Protein AF-A0A923ZNN3-F1 (afdb_monomer_lite)

Radius of gyration: 27.19 Å; chains: 1; bounding box: 58×35×80 Å

pLDDT: mean 93.07, std 6.26, range [56.22, 98.38]

Foldseek 3Di:
DDPVVVVVVVVVVLVVDDPVLNVQLVCVVVVVVQLPDQWHWDDDPNDIDIDGQWDADPVRDTGGQDDDDPDDDSVVSSVCCAPPNQQCHPPNNVHVHNGDDDQDDPDEDEFFFEEPVVRVVVQCVVCPPRPDRHYDFWAWPCVVVLHAQDPPPVRPVGARPRGYHDNDD

Secondary structure (DSSP, 8-state):
--HHHHHHHHHHHHHHS-HHHHHHHHHHHHHHHHHHSSEEEEEETTEEEEEESEEE-TTS-EEESS-------HHHHHHHHHHS--TTSTT-TT-SSSSPPSS-----EEE--BSHHHHHHHHHHHTTT-SS--EEEPBPHHHHTTPPP-SSHHHHTTTTSSSB-----

Structure (mmCIF, N/CA/C/O backbone):
data_AF-A0A923ZNN3-F1
#
_entry.id   AF-A0A923ZNN3-F1
#
loop_
_atom_site.group_PDB
_atom_site.id
_atom_site.type_symbol
_atom_site.label_atom_id
_atom_site.label_alt_id
_atom_site.label_comp_id
_atom_site.label_asym_id
_atom_site.label_entity_id
_atom_site.label_seq_id
_atom_site.pdbx_PDB_ins_code
_atom_site.Cartn_x
_atom_site.Cartn_y
_atom_site.Cartn_z
_atom_site.occupancy
_atom_site.B_iso_or_equiv
_atom_site.auth_seq_id
_atom_site.auth_comp_id
_atom_site.auth_asym_id
_atom_site.auth_atom_id
_atom_site.pdbx_PDB_model_num
ATOM 1 N N . MET A 1 1 ? -34.775 8.753 37.575 1.00 56.22 1 MET A N 1
ATOM 2 C CA . MET A 1 1 ? -34.782 7.841 36.410 1.00 56.22 1 MET A CA 1
ATOM 3 C C . MET A 1 1 ? -34.361 6.463 36.890 1.00 56.22 1 MET A C 1
ATOM 5 O O . MET A 1 1 ? -33.255 6.327 37.400 1.00 56.22 1 MET A O 1
ATOM 9 N N . GLN A 1 2 ? -35.259 5.478 36.859 1.00 80.81 2 GLN A N 1
ATOM 10 C CA . GLN A 1 2 ? -34.967 4.130 37.361 1.00 80.81 2 GLN A CA 1
ATOM 11 C C . GLN A 1 2 ? -34.034 3.404 36.380 1.00 80.81 2 GLN A C 1
ATOM 13 O O . GLN A 1 2 ? -34.255 3.451 35.174 1.00 80.81 2 GLN A O 1
ATOM 18 N N . ILE A 1 3 ? -33.014 2.698 36.880 1.00 90.38 3 ILE A N 1
ATOM 19 C CA . ILE A 1 3 ? -32.030 1.931 36.080 1.00 90.38 3 ILE A CA 1
ATOM 20 C C . ILE A 1 3 ? -32.699 1.037 35.017 1.00 90.38 3 ILE A C 1
ATOM 22 O O . ILE A 1 3 ? -32.163 0.859 33.924 1.00 90.38 3 ILE A O 1
ATOM 26 N N . ASN A 1 4 ? -33.891 0.511 35.305 1.00 92.31 4 ASN A N 1
ATOM 27 C CA . ASN A 1 4 ? -34.663 -0.318 34.378 1.00 92.31 4 ASN A CA 1
ATOM 28 C C . ASN A 1 4 ? -35.129 0.436 33.124 1.00 92.31 4 ASN A C 1
ATOM 30 O O . ASN A 1 4 ? -35.161 -0.141 32.041 1.00 92.31 4 ASN A O 1
ATOM 34 N N . GLU A 1 5 ? -35.451 1.723 33.245 1.00 94.19 5 GLU A N 1
ATOM 35 C CA . GLU A 1 5 ? -35.842 2.564 32.112 1.00 94.19 5 GLU A CA 1
ATOM 36 C C . GLU A 1 5 ? -34.648 2.819 31.183 1.00 94.19 5 GLU A C 1
ATOM 38 O O . GLU A 1 5 ? -34.766 2.690 29.965 1.00 94.19 5 GLU A O 1
ATOM 43 N N . LEU A 1 6 ? -33.472 3.084 31.764 1.00 94.50 6 LEU A N 1
ATOM 44 C CA . LEU A 1 6 ? -32.225 3.247 31.014 1.00 94.50 6 LEU A CA 1
ATOM 45 C C . LEU A 1 6 ? -31.827 1.957 30.291 1.00 94.50 6 LEU A C 1
ATOM 47 O O . LEU A 1 6 ? -31.487 2.011 29.112 1.00 94.50 6 LEU A O 1
ATOM 51 N N . LYS A 1 7 ? -31.934 0.796 30.952 1.00 94.75 7 LYS A N 1
ATOM 52 C CA . LYS A 1 7 ? -31.697 -0.513 30.318 1.00 94.75 7 LYS A CA 1
ATOM 53 C C . LYS A 1 7 ? -32.656 -0.766 29.157 1.00 94.75 7 LYS A C 1
ATOM 55 O O . LYS A 1 7 ? -32.217 -1.103 28.065 1.00 94.75 7 LYS A O 1
ATOM 60 N N . LYS A 1 8 ? -33.954 -0.512 29.352 1.00 95.38 8 LYS A N 1
ATOM 61 C CA . LYS A 1 8 ? -34.959 -0.668 28.291 1.00 95.38 8 LYS A CA 1
ATOM 62 C C . LYS A 1 8 ? -34.655 0.229 27.088 1.00 95.38 8 LYS A C 1
ATOM 64 O O . LYS A 1 8 ? -34.778 -0.213 25.948 1.00 95.38 8 LYS A O 1
ATOM 69 N N . ARG A 1 9 ? -34.240 1.476 27.333 1.00 95.06 9 ARG A N 1
ATOM 70 C CA . ARG A 1 9 ? -33.877 2.423 26.270 1.00 95.06 9 ARG A CA 1
ATOM 71 C C . ARG A 1 9 ? -32.592 2.016 25.551 1.00 95.06 9 ARG A C 1
ATOM 73 O O . ARG A 1 9 ? -32.535 2.102 24.329 1.00 95.06 9 ARG A O 1
ATOM 80 N N . TYR A 1 10 ? -31.602 1.517 26.285 1.00 93.75 10 TYR A N 1
ATOM 81 C CA . TYR A 1 10 ? -30.386 0.927 25.726 1.00 93.75 10 TYR A CA 1
ATOM 82 C C . TYR A 1 10 ? -30.704 -0.257 24.801 1.00 93.75 10 TYR A C 1
ATOM 84 O O . TYR A 1 10 ? -30.283 -0.256 23.646 1.00 93.75 10 TYR A O 1
ATOM 92 N N . ASP A 1 11 ? -31.524 -1.208 25.257 1.00 93.94 11 ASP A N 1
ATOM 93 C CA . ASP A 1 11 ? -31.901 -2.388 24.471 1.00 93.94 11 ASP A CA 1
ATOM 94 C C . ASP A 1 11 ? -32.675 -2.017 23.198 1.00 93.94 11 ASP A C 1
ATOM 96 O O . ASP A 1 11 ? -32.536 -2.671 22.163 1.00 93.94 11 ASP A O 1
ATOM 100 N N . GLN A 1 12 ? -33.497 -0.964 23.256 1.00 95.00 12 GLN A N 1
ATOM 101 C CA . GLN A 1 12 ? -34.196 -0.428 22.087 1.00 95.00 12 GLN A CA 1
ATOM 102 C C . GLN A 1 12 ? -33.230 0.206 21.084 1.00 95.00 12 GLN A C 1
ATOM 104 O O . GLN A 1 12 ? -33.320 -0.091 19.895 1.00 95.00 12 GLN A O 1
ATOM 109 N N . LEU A 1 13 ? -32.300 1.044 21.549 1.00 93.56 13 LEU A N 1
ATOM 110 C CA . LEU A 1 13 ? -31.341 1.736 20.684 1.00 93.56 13 LEU A CA 1
ATOM 111 C C . LEU A 1 13 ? -30.342 0.767 20.044 1.00 93.56 13 LEU A C 1
ATOM 113 O O . LEU A 1 13 ? -30.053 0.885 18.857 1.00 93.56 13 LEU A O 1
ATOM 117 N N . ILE A 1 14 ? -29.875 -0.247 20.777 1.00 92.25 14 ILE A N 1
ATOM 118 C CA . ILE A 1 14 ? -28.973 -1.260 20.215 1.00 92.25 14 ILE A CA 1
ATOM 119 C C . ILE A 1 14 ? -29.619 -2.050 19.081 1.00 92.25 14 ILE A C 1
ATOM 121 O O . ILE A 1 14 ? -28.932 -2.427 18.137 1.00 92.25 14 ILE A O 1
ATOM 125 N N . LYS A 1 15 ? -30.932 -2.290 19.138 1.00 93.38 15 LYS A N 1
ATOM 126 C CA . LYS A 1 15 ? -31.658 -2.967 18.052 1.00 93.38 15 LYS A CA 1
ATOM 127 C C . LYS A 1 15 ? -31.791 -2.111 16.790 1.00 93.38 15 LYS A C 1
ATOM 129 O O . LYS A 1 15 ? -32.060 -2.668 15.733 1.00 93.38 15 LYS A O 1
ATOM 134 N N . GLN A 1 16 ? -31.625 -0.791 16.894 1.00 94.69 16 GLN A N 1
ATOM 135 C CA . GLN A 1 16 ? -31.664 0.129 15.752 1.00 94.69 16 GLN A CA 1
ATOM 136 C C . GLN A 1 16 ? -30.303 0.263 15.052 1.00 94.69 16 GLN A C 1
ATOM 138 O O . GLN A 1 16 ? -30.246 0.762 13.931 1.00 94.69 16 GLN A O 1
ATOM 143 N N . LEU A 1 17 ? -29.208 -0.172 15.689 1.00 94.25 17 LEU A N 1
ATOM 144 C CA . LEU A 1 17 ? -27.883 -0.169 15.073 1.00 94.25 17 LEU A CA 1
ATOM 145 C C . LEU A 1 17 ? -27.799 -1.210 13.956 1.00 94.25 17 LEU A C 1
ATOM 147 O O . LEU A 1 17 ? -28.294 -2.331 14.084 1.00 94.25 17 LEU A O 1
ATOM 151 N N . HIS A 1 18 ? -27.090 -0.856 12.884 1.00 95.44 18 HIS A N 1
ATOM 152 C CA . HIS A 1 18 ? -26.760 -1.811 11.834 1.00 95.44 18 HIS A CA 1
ATOM 153 C C . HIS A 1 18 ? -25.966 -2.996 12.425 1.00 95.44 18 HIS A C 1
ATOM 155 O O . HIS A 1 18 ? -25.060 -2.761 13.235 1.00 95.44 18 HIS A O 1
ATOM 161 N N . PRO A 1 19 ? -26.240 -4.254 12.022 1.00 95.19 19 PRO A N 1
ATOM 162 C CA . PRO A 1 19 ? -25.564 -5.427 12.581 1.00 95.19 19 PRO A CA 1
ATOM 163 C C . PRO A 1 19 ? -24.033 -5.346 12.522 1.00 95.19 19 PRO A C 1
ATOM 165 O O . PRO A 1 19 ? -23.362 -5.667 13.502 1.00 95.19 19 PRO A O 1
ATOM 168 N N . ASP A 1 20 ? -23.479 -4.843 11.416 1.00 94.19 20 ASP A N 1
ATOM 169 C CA . ASP A 1 20 ? -22.026 -4.687 11.265 1.00 94.19 20 ASP A CA 1
ATOM 170 C C . ASP A 1 20 ? -21.441 -3.636 12.212 1.00 94.19 20 ASP A C 1
ATOM 172 O O . ASP A 1 20 ? -20.380 -3.850 12.791 1.00 94.19 20 ASP A O 1
ATOM 176 N N . ALA A 1 21 ? -22.152 -2.528 12.441 1.00 95.31 21 ALA A N 1
ATOM 177 C CA . ALA A 1 21 ? -21.721 -1.497 13.383 1.00 95.31 21 ALA A CA 1
ATOM 178 C C . ALA A 1 21 ? -21.681 -2.039 14.817 1.00 95.31 21 ALA A C 1
ATOM 180 O O . ALA A 1 21 ? -20.711 -1.825 15.545 1.00 95.31 21 ALA A O 1
ATOM 181 N N . LYS A 1 22 ? -22.706 -2.810 15.200 1.00 94.56 22 LYS A N 1
ATOM 182 C CA . LYS A 1 22 ? -22.740 -3.501 16.491 1.00 94.56 22 LYS A CA 1
ATOM 183 C C . LYS A 1 22 ? -21.566 -4.475 16.629 1.00 94.56 22 LYS A C 1
ATOM 185 O O . LYS A 1 22 ? -20.873 -4.453 17.643 1.00 94.56 22 LYS A O 1
ATOM 190 N N . LYS A 1 23 ? -21.298 -5.274 15.593 1.00 95.25 23 LYS A N 1
ATOM 191 C CA . LYS A 1 23 ? -20.177 -6.219 15.565 1.00 95.25 23 LYS A CA 1
ATOM 192 C C . LYS A 1 23 ? -18.823 -5.516 15.715 1.00 95.25 23 LYS A C 1
ATOM 194 O O . LYS A 1 23 ? -18.001 -5.973 16.503 1.00 95.25 23 LYS A O 1
ATOM 199 N N . LEU A 1 24 ? -18.599 -4.399 15.019 1.00 95.38 24 LEU A N 1
ATOM 200 C CA . LEU A 1 24 ? -17.374 -3.596 15.146 1.00 95.38 24 LEU A CA 1
ATOM 201 C C . LEU A 1 24 ? -17.167 -3.095 16.582 1.00 95.38 24 LEU A C 1
ATOM 203 O O . LEU A 1 24 ? -16.069 -3.182 17.128 1.00 95.38 24 LEU A O 1
ATOM 207 N N . MET A 1 25 ? -18.231 -2.612 17.226 1.00 93.62 25 MET A N 1
ATOM 208 C CA . MET A 1 25 ? -18.168 -2.168 18.620 1.00 93.62 25 MET A CA 1
ATOM 209 C C . MET A 1 25 ? -17.846 -3.318 19.584 1.00 93.62 25 MET A C 1
ATOM 211 O O . MET A 1 25 ? -16.984 -3.169 20.449 1.00 93.62 25 MET A O 1
ATOM 215 N N . GLU A 1 26 ? -18.497 -4.473 19.428 1.00 93.94 26 GLU A N 1
ATOM 216 C CA . GLU A 1 26 ? -18.282 -5.651 20.282 1.00 93.94 26 GLU A CA 1
ATOM 217 C C . GLU A 1 26 ? -16.876 -6.252 20.115 1.00 93.94 26 GLU A C 1
ATOM 219 O O . GLU A 1 26 ? -16.280 -6.737 21.078 1.00 93.94 26 GLU A O 1
ATOM 224 N N . GLN A 1 27 ? -16.316 -6.200 18.905 1.00 95.06 27 GLN A N 1
ATOM 225 C CA . GLN A 1 27 ? -15.013 -6.788 18.586 1.00 95.06 27 GLN A CA 1
ATOM 226 C C . GLN A 1 27 ? -13.822 -5.887 18.930 1.00 95.06 27 GLN A C 1
ATOM 228 O O . GLN A 1 27 ? -12.688 -6.371 18.978 1.00 95.06 27 GLN A O 1
ATOM 233 N N . TRP A 1 28 ? -14.047 -4.604 19.224 1.00 95.31 28 TRP A N 1
ATOM 234 C CA . TRP A 1 28 ? -12.966 -3.643 19.448 1.00 95.31 28 TRP A CA 1
ATOM 235 C C . TRP A 1 28 ? -11.991 -4.050 20.561 1.00 95.31 28 TRP A C 1
ATOM 237 O O . TRP A 1 28 ? -10.777 -3.912 20.412 1.00 95.31 28 TRP A O 1
ATOM 247 N N . ALA A 1 29 ? -12.490 -4.623 21.660 1.00 94.38 29 ALA A N 1
ATOM 248 C CA . ALA A 1 29 ? -11.636 -5.100 22.749 1.00 94.38 29 ALA A CA 1
ATOM 249 C C . ALA A 1 29 ? -10.658 -6.200 22.289 1.00 94.38 29 ALA A C 1
ATOM 251 O O . ALA A 1 29 ? -9.506 -6.240 22.728 1.00 94.38 29 ALA A O 1
ATOM 252 N N . ALA A 1 30 ? -11.088 -7.065 21.366 1.00 94.81 30 ALA A N 1
ATOM 253 C CA . ALA A 1 30 ? -10.231 -8.088 20.777 1.00 94.81 30 ALA A CA 1
ATOM 254 C C . ALA A 1 30 ? -9.185 -7.476 19.832 1.00 94.81 30 ALA A C 1
ATOM 256 O O . ALA A 1 30 ? -8.035 -7.914 19.833 1.00 94.81 30 ALA A O 1
ATOM 257 N N . VAL A 1 31 ? -9.553 -6.434 19.076 1.00 94.50 31 VAL A N 1
ATOM 258 C CA . VAL A 1 31 ? -8.622 -5.677 18.222 1.00 94.50 31 VAL A CA 1
ATOM 259 C C . VAL A 1 31 ? -7.542 -4.996 19.065 1.00 94.50 31 VAL A C 1
ATOM 261 O O . VAL A 1 31 ? -6.356 -5.157 18.776 1.00 94.50 31 VAL A O 1
ATOM 264 N N . LEU A 1 32 ? -7.928 -4.314 20.149 1.00 94.12 32 LEU A N 1
ATOM 265 C CA . LEU A 1 32 ? -6.990 -3.703 21.094 1.00 94.12 32 LEU A CA 1
ATOM 266 C C . LEU A 1 32 ? -5.996 -4.725 21.641 1.00 94.12 32 LEU A C 1
ATOM 268 O O . LEU A 1 32 ? -4.800 -4.454 21.672 1.00 94.12 32 LEU A O 1
ATOM 272 N N . LYS A 1 33 ? -6.471 -5.903 22.058 1.00 94.00 33 LYS A N 1
ATOM 273 C CA . LYS A 1 33 ? -5.590 -6.968 22.549 1.00 94.00 33 LYS A CA 1
ATOM 274 C C . LYS A 1 33 ? -4.610 -7.418 21.463 1.00 94.00 33 LYS A C 1
ATOM 276 O O . LYS A 1 33 ? -3.406 -7.393 21.686 1.00 94.00 33 LYS A O 1
ATOM 281 N N . LYS A 1 34 ? -5.122 -7.735 20.272 1.00 93.25 34 LYS A N 1
ATOM 282 C CA . LYS A 1 34 ? -4.335 -8.231 19.134 1.00 93.25 34 LYS A CA 1
ATOM 283 C C . LYS A 1 34 ? -3.182 -7.300 18.746 1.00 93.25 34 LYS A C 1
ATOM 285 O O . LYS A 1 34 ? -2.109 -7.783 18.415 1.00 93.25 34 LYS A O 1
ATOM 290 N N . TYR A 1 35 ? -3.400 -5.985 18.757 1.00 93.44 35 TYR A N 1
ATOM 291 C CA . TYR A 1 35 ? -2.377 -5.002 18.367 1.00 93.44 35 TYR A CA 1
ATOM 292 C C . TYR A 1 35 ? -1.490 -4.520 19.526 1.00 93.44 35 TYR A C 1
ATOM 294 O O . TYR A 1 35 ? -0.527 -3.798 19.277 1.00 93.44 35 TYR A O 1
ATOM 302 N N . ASN A 1 36 ? -1.788 -4.915 20.769 1.00 92.06 36 ASN A N 1
ATOM 303 C CA . ASN A 1 36 ? -0.909 -4.703 21.923 1.00 92.06 36 ASN A CA 1
ATOM 304 C C . ASN A 1 36 ? -0.006 -5.913 22.227 1.00 92.06 36 ASN A C 1
ATOM 306 O O . ASN A 1 36 ? 0.896 -5.789 23.055 1.00 92.06 36 ASN A O 1
ATOM 310 N N . ASP A 1 37 ? -0.225 -7.057 21.572 1.00 92.56 37 ASP A N 1
ATOM 311 C CA . ASP A 1 37 ? 0.686 -8.203 21.626 1.00 92.56 37 ASP A CA 1
ATOM 312 C C . ASP A 1 37 ? 2.025 -7.887 20.926 1.00 92.56 37 ASP A C 1
ATOM 314 O O . ASP A 1 37 ? 2.146 -6.960 20.124 1.00 92.56 37 ASP A O 1
ATOM 318 N N . ASP A 1 38 ? 3.062 -8.683 21.200 1.00 91.69 38 ASP A N 1
ATOM 319 C CA . ASP A 1 38 ? 4.389 -8.479 20.598 1.00 91.69 38 ASP A CA 1
ATOM 320 C C . ASP A 1 38 ? 4.437 -8.838 19.106 1.00 91.69 38 ASP A C 1
ATOM 322 O O . ASP A 1 38 ? 5.246 -8.293 18.347 1.00 91.69 38 ASP A O 1
ATOM 326 N N . PHE A 1 39 ? 3.570 -9.757 18.673 1.00 93.38 39 PHE A N 1
ATOM 327 C CA . PHE A 1 39 ? 3.575 -10.302 17.323 1.00 93.38 39 PHE A CA 1
ATOM 328 C C . PHE A 1 39 ? 2.177 -10.388 16.726 1.00 93.38 39 PHE A C 1
ATOM 330 O O . PHE A 1 39 ? 1.223 -10.813 17.369 1.00 93.38 39 PHE A O 1
ATOM 337 N N . PHE A 1 40 ? 2.098 -10.076 15.439 1.00 91.19 40 PHE A N 1
ATOM 338 C CA . PHE A 1 40 ? 0.940 -10.326 14.605 1.00 91.19 40 PHE A CA 1
ATOM 339 C C . PHE A 1 40 ? 1.133 -11.653 13.869 1.00 91.19 40 PHE A C 1
ATOM 341 O O . PHE A 1 40 ? 2.063 -11.807 13.070 1.00 91.19 40 PHE A O 1
ATOM 348 N N . GLU A 1 41 ? 0.254 -12.616 14.143 1.00 90.06 41 GLU A N 1
ATOM 349 C CA . GLU A 1 41 ? 0.289 -13.951 13.545 1.00 90.06 41 GLU A CA 1
ATOM 350 C C . GLU A 1 41 ? -0.883 -14.149 12.579 1.00 90.06 41 GLU A C 1
ATOM 352 O O . GLU A 1 41 ? -2.038 -13.871 12.907 1.00 90.06 41 GLU A O 1
ATOM 357 N N . PHE A 1 42 ? -0.595 -14.634 11.370 1.00 85.31 42 PHE A N 1
ATOM 358 C CA . PHE A 1 42 ? -1.613 -14.933 10.364 1.00 85.31 42 PHE A CA 1
ATOM 359 C C . PHE A 1 42 ? -1.178 -16.069 9.436 1.00 85.31 42 PHE A C 1
ATOM 361 O O . PHE A 1 42 ? 0.009 -16.327 9.242 1.00 85.31 42 PHE A O 1
ATOM 368 N N . ASN A 1 43 ? -2.156 -16.765 8.855 1.00 82.62 43 ASN A N 1
ATOM 369 C CA . ASN A 1 43 ? -1.914 -17.894 7.961 1.00 82.62 43 ASN A CA 1
ATOM 370 C C . ASN A 1 43 ? -1.987 -17.451 6.498 1.00 82.62 43 ASN A C 1
ATOM 372 O O . ASN A 1 43 ? -3.010 -16.935 6.055 1.00 82.62 43 ASN A O 1
ATOM 376 N N . VAL A 1 44 ? -0.934 -17.720 5.726 1.00 79.88 44 VAL A N 1
ATOM 377 C CA . VAL A 1 44 ? -0.912 -17.518 4.271 1.00 79.88 44 VAL A CA 1
ATOM 378 C C . VAL A 1 44 ? -0.545 -18.829 3.600 1.00 79.88 44 VAL A C 1
ATOM 380 O O . VAL A 1 44 ? 0.554 -19.342 3.799 1.00 79.88 44 VAL A O 1
ATOM 383 N N . ARG A 1 45 ? -1.458 -19.375 2.786 1.00 84.44 45 ARG A N 1
ATOM 384 C CA . ARG A 1 45 ? -1.236 -20.616 2.013 1.00 84.44 45 ARG A CA 1
ATOM 385 C C . ARG A 1 45 ? -0.709 -21.774 2.885 1.00 84.44 45 ARG A C 1
ATOM 387 O O . ARG A 1 45 ? 0.262 -22.433 2.529 1.00 84.44 45 ARG A O 1
ATOM 394 N N . GLY A 1 46 ? -1.303 -21.963 4.066 1.00 85.31 46 GLY A N 1
ATOM 395 C CA . GLY A 1 46 ? -0.912 -23.007 5.025 1.00 85.31 46 GLY A CA 1
ATOM 396 C C . GLY A 1 46 ? 0.355 -22.718 5.842 1.00 85.31 46 GLY A C 1
ATOM 397 O O . GLY A 1 46 ? 0.710 -23.518 6.702 1.00 85.31 46 GLY A O 1
ATOM 398 N N . LYS A 1 47 ? 1.029 -21.581 5.627 1.00 83.25 47 LYS A N 1
ATOM 399 C CA . LYS A 1 47 ? 2.194 -21.158 6.415 1.00 83.25 47 LYS A CA 1
ATOM 400 C C . LYS A 1 47 ? 1.782 -20.128 7.464 1.00 83.25 47 LYS A C 1
ATOM 402 O O . LYS A 1 47 ? 1.165 -19.119 7.122 1.00 83.25 47 LYS A O 1
ATOM 407 N N . LYS A 1 48 ? 2.161 -20.363 8.723 1.00 87.12 48 LYS A N 1
ATOM 408 C CA . LYS A 1 48 ? 2.068 -19.365 9.796 1.00 87.12 48 LYS A CA 1
ATOM 409 C C . LYS A 1 48 ? 3.148 -18.312 9.585 1.00 87.12 48 LYS A C 1
ATOM 411 O O . LYS A 1 48 ? 4.334 -18.626 9.634 1.00 87.12 48 LYS A O 1
ATOM 416 N N . ILE A 1 49 ? 2.732 -17.078 9.340 1.00 84.94 49 ILE A N 1
ATOM 417 C CA . ILE A 1 49 ? 3.610 -15.915 9.278 1.00 84.94 49 ILE A CA 1
ATOM 418 C C . ILE A 1 49 ? 3.490 -15.182 10.608 1.00 84.94 49 ILE A C 1
ATOM 420 O O . ILE A 1 49 ? 2.384 -14.906 11.073 1.00 84.94 49 ILE A O 1
ATOM 424 N N . LYS A 1 50 ? 4.640 -14.874 11.204 1.00 90.56 50 LYS A N 1
ATOM 425 C CA . LYS A 1 50 ? 4.764 -14.141 12.460 1.00 90.56 50 LYS A CA 1
ATOM 426 C C . LYS A 1 50 ? 5.582 -12.883 12.208 1.00 90.56 50 LYS A C 1
ATOM 428 O O . LYS A 1 50 ? 6.712 -12.985 11.743 1.00 90.56 50 LYS A O 1
ATOM 433 N N . GLN A 1 51 ? 5.007 -11.718 12.488 1.00 91.00 51 GLN A N 1
ATOM 434 C CA . GLN A 1 51 ? 5.672 -10.423 12.318 1.00 91.00 51 GLN A CA 1
ATOM 435 C C . GLN A 1 51 ? 5.628 -9.639 13.622 1.00 91.00 51 GLN A C 1
ATOM 437 O O . GLN A 1 51 ? 4.592 -9.604 14.279 1.00 91.00 51 GLN A O 1
ATOM 442 N N . ALA A 1 52 ? 6.733 -8.998 13.999 1.00 93.25 52 ALA A N 1
ATOM 443 C CA . ALA A 1 52 ? 6.761 -8.153 15.190 1.00 93.25 52 ALA A CA 1
ATOM 444 C C . ALA A 1 52 ? 5.839 -6.938 15.003 1.00 93.25 52 ALA A C 1
ATOM 446 O O . ALA A 1 52 ? 5.858 -6.309 13.942 1.00 93.25 52 ALA A O 1
ATOM 447 N N . LEU A 1 53 ? 5.057 -6.590 16.025 1.00 94.75 53 LEU A N 1
ATOM 448 C CA . LEU A 1 53 ? 4.181 -5.410 16.025 1.00 94.75 53 LEU A CA 1
ATOM 449 C C . LEU A 1 53 ? 4.895 -4.135 16.462 1.00 94.75 53 LEU A C 1
ATOM 451 O O . LEU A 1 53 ? 4.360 -3.041 16.295 1.00 94.75 53 LEU A O 1
ATOM 455 N N . THR A 1 54 ? 6.115 -4.258 16.971 1.00 94.94 54 THR A N 1
ATOM 456 C CA . THR A 1 54 ? 6.915 -3.134 17.446 1.00 94.94 54 THR A CA 1
ATOM 457 C C . THR A 1 54 ? 8.352 -3.226 16.962 1.00 94.94 54 THR A C 1
ATOM 459 O O . THR A 1 54 ? 8.841 -4.319 16.683 1.00 94.94 54 THR A O 1
ATOM 462 N N . TYR A 1 55 ? 9.045 -2.097 16.936 1.00 94.06 55 TYR A N 1
ATOM 463 C CA . TYR A 1 55 ? 10.492 -2.025 16.756 1.00 94.06 55 TYR A CA 1
ATOM 464 C C . TYR A 1 55 ? 11.106 -1.120 17.827 1.00 94.06 55 TYR A C 1
ATOM 466 O O . TYR A 1 55 ? 10.415 -0.289 18.416 1.00 94.06 55 TYR A O 1
ATOM 474 N N . GLN A 1 56 ? 12.396 -1.297 18.103 1.00 96.12 56 GLN A N 1
ATOM 475 C CA . GLN A 1 56 ? 13.117 -0.477 19.072 1.00 96.12 56 GLN A CA 1
ATOM 476 C C . GLN A 1 56 ? 13.894 0.628 18.349 1.00 96.12 56 GLN A C 1
ATOM 478 O O . GLN A 1 56 ? 14.579 0.364 17.361 1.00 96.12 56 GLN A O 1
ATOM 483 N N . SER A 1 57 ? 13.767 1.870 18.816 1.00 96.25 57 SER A N 1
ATOM 484 C CA . SER A 1 57 ? 14.554 3.000 18.314 1.00 96.25 57 SER A CA 1
ATOM 485 C C . SER A 1 57 ? 15.995 2.964 18.838 1.00 96.25 57 SER A C 1
ATOM 487 O O . SER A 1 57 ? 16.298 2.255 19.798 1.00 96.25 57 SER A O 1
ATOM 489 N N . LEU A 1 58 ? 16.880 3.790 18.264 1.00 96.62 58 LEU A N 1
ATOM 490 C CA . LEU A 1 58 ? 18.262 3.948 18.748 1.00 96.62 58 LEU A CA 1
ATOM 491 C C . LEU A 1 58 ? 18.337 4.408 20.215 1.00 96.62 58 LEU A C 1
ATOM 493 O O . LEU A 1 58 ? 19.278 4.064 20.919 1.00 96.62 58 LEU A O 1
ATOM 497 N N . SER A 1 59 ? 17.331 5.148 20.692 1.00 96.88 59 SER A N 1
ATOM 498 C CA . SER A 1 59 ? 17.214 5.586 22.091 1.00 96.88 59 SER A CA 1
ATOM 499 C C . SER A 1 59 ? 16.602 4.523 23.014 1.00 96.88 59 SER A C 1
ATOM 501 O O . SER A 1 59 ? 16.345 4.797 24.182 1.00 96.88 59 SER A O 1
ATOM 503 N N . GLY A 1 60 ? 16.312 3.325 22.500 1.00 95.62 60 GLY A N 1
ATOM 504 C CA . GLY A 1 60 ? 15.747 2.217 23.264 1.00 95.62 60 GLY A CA 1
ATOM 505 C C . GLY A 1 60 ? 14.218 2.216 23.386 1.00 95.62 60 GLY A C 1
ATOM 506 O O . GLY A 1 60 ? 13.670 1.297 23.993 1.00 95.62 60 GLY A O 1
ATOM 507 N N . THR A 1 61 ? 13.508 3.187 22.804 1.00 96.56 61 THR A N 1
ATOM 508 C CA . THR A 1 61 ? 12.038 3.275 22.870 1.00 96.56 61 THR A CA 1
ATOM 509 C C . THR A 1 61 ? 11.377 2.213 21.991 1.00 96.56 61 THR A C 1
ATOM 511 O O . THR A 1 61 ? 11.704 2.098 20.811 1.00 96.56 61 THR A O 1
ATOM 514 N N . LYS A 1 62 ? 10.402 1.474 22.535 1.00 95.25 62 LYS A N 1
ATOM 515 C CA . LYS A 1 62 ? 9.556 0.539 21.776 1.00 95.25 62 LYS A CA 1
ATOM 516 C C . LYS A 1 62 ? 8.455 1.317 21.043 1.00 95.25 62 LYS A C 1
ATOM 518 O O . LYS A 1 62 ? 7.628 1.962 21.684 1.00 95.25 62 LYS A O 1
ATOM 523 N N . ILE A 1 63 ? 8.457 1.269 19.714 1.00 95.12 63 ILE A N 1
ATOM 524 C CA . ILE A 1 63 ? 7.515 1.980 18.839 1.00 95.12 63 ILE A CA 1
ATOM 525 C C . ILE A 1 63 ? 6.616 0.956 18.147 1.00 95.12 63 ILE A C 1
ATOM 527 O O . ILE A 1 63 ? 7.111 -0.006 17.556 1.00 95.12 63 ILE A O 1
ATOM 531 N N . SER A 1 64 ? 5.300 1.161 18.208 1.00 94.56 64 SER A N 1
ATOM 532 C CA . SER A 1 64 ? 4.321 0.289 17.553 1.00 94.56 64 SER A CA 1
ATOM 533 C C . SER A 1 64 ? 4.236 0.572 16.056 1.00 94.56 64 SER A C 1
ATOM 535 O O . SER A 1 64 ? 4.244 1.720 15.625 1.00 94.56 64 SER A O 1
ATOM 537 N N . LYS A 1 65 ? 4.110 -0.480 15.243 1.00 94.12 65 LYS A N 1
ATOM 538 C CA . LYS A 1 65 ? 3.887 -0.363 13.793 1.00 94.12 65 LYS A CA 1
ATOM 539 C C . LYS A 1 65 ? 2.496 0.196 13.469 1.00 94.12 65 LYS A C 1
ATOM 541 O O . LYS A 1 65 ? 2.334 0.847 12.442 1.00 94.12 65 LYS A O 1
ATOM 546 N N . VAL A 1 66 ? 1.508 -0.055 14.332 1.00 95.00 66 VAL A N 1
ATOM 547 C CA . VAL A 1 66 ? 0.137 0.469 14.232 1.00 95.00 66 VAL A CA 1
ATOM 548 C C . VAL A 1 66 ? -0.264 1.041 15.590 1.00 95.00 66 VAL A C 1
ATOM 550 O O . VAL A 1 66 ? -0.132 0.364 16.608 1.00 95.00 66 VAL A O 1
ATOM 553 N N . TYR A 1 67 ? -0.748 2.282 15.603 1.00 94.19 67 TYR A N 1
ATOM 554 C CA . TYR A 1 67 ? -1.258 2.947 16.802 1.00 94.19 67 TYR A CA 1
ATOM 555 C C . TYR A 1 67 ? -2.783 2.976 16.769 1.00 94.19 67 TYR A C 1
ATOM 557 O O . TYR A 1 67 ? -3.374 3.418 15.787 1.00 94.19 67 TYR A O 1
ATOM 565 N N . LEU A 1 68 ? -3.412 2.516 17.851 1.00 95.25 68 LEU A N 1
ATOM 566 C CA . LEU A 1 68 ? -4.866 2.533 18.003 1.00 95.25 68 LEU A CA 1
ATOM 567 C C . LEU A 1 68 ? -5.326 3.792 18.756 1.00 95.25 68 LEU A C 1
ATOM 569 O O . LEU A 1 68 ? -4.607 4.270 19.644 1.00 95.25 68 LEU A O 1
ATOM 573 N N . PRO A 1 69 ? -6.517 4.331 18.440 1.00 95.25 69 PRO A N 1
ATOM 574 C CA . PRO A 1 69 ? -7.058 5.481 19.147 1.00 95.25 69 PRO A CA 1
ATOM 575 C C . PRO A 1 69 ? -7.348 5.153 20.617 1.00 95.25 69 PRO A C 1
ATOM 577 O O . PRO A 1 69 ? -7.732 4.039 20.971 1.00 95.25 69 PRO A O 1
ATOM 580 N N . LYS A 1 70 ? -7.220 6.164 21.484 1.00 94.06 70 LYS A N 1
ATOM 581 C CA . LYS A 1 70 ? -7.537 6.078 22.924 1.00 94.06 70 LYS A CA 1
ATOM 582 C C . LYS A 1 70 ? -8.952 6.580 23.247 1.00 94.06 70 LYS A C 1
ATOM 584 O O . LYS A 1 70 ? -9.192 7.085 24.345 1.00 94.06 70 LYS A O 1
ATOM 589 N N . TYR A 1 71 ? -9.868 6.505 22.280 1.00 95.06 71 TYR A N 1
ATOM 590 C CA . TYR A 1 71 ? -11.245 6.967 22.453 1.00 95.06 71 TYR A CA 1
ATOM 591 C C . TYR A 1 71 ? -11.972 6.159 23.529 1.00 95.06 71 TYR A C 1
ATOM 593 O O . TYR A 1 71 ? -11.734 4.963 23.702 1.00 95.06 71 TYR A O 1
ATOM 601 N N . LYS A 1 72 ? -12.854 6.842 24.263 1.00 91.50 72 LYS A N 1
ATOM 602 C CA . LYS A 1 72 ? -13.730 6.234 25.275 1.00 91.50 72 LYS A CA 1
ATOM 603 C C . LYS A 1 72 ? -15.185 6.174 24.817 1.00 91.50 72 LYS A C 1
ATOM 605 O O . LYS A 1 72 ? -15.913 5.296 25.268 1.00 91.50 72 LYS A O 1
ATOM 610 N N . ASP A 1 73 ? -15.590 7.097 23.948 1.00 95.69 73 ASP A N 1
ATOM 611 C CA . ASP A 1 73 ? -16.936 7.137 23.391 1.00 95.69 73 ASP A CA 1
ATOM 612 C C . ASP A 1 73 ? -17.112 6.100 22.273 1.00 95.69 73 ASP A C 1
ATOM 614 O O . ASP A 1 73 ? -16.228 5.891 21.438 1.00 95.69 73 ASP A O 1
ATOM 618 N N . TRP A 1 74 ? -18.270 5.440 22.266 1.00 94.12 74 TRP A N 1
ATOM 619 C CA . TRP A 1 74 ? -18.601 4.426 21.266 1.00 94.12 74 TRP A CA 1
ATOM 620 C C . TRP A 1 74 ? -18.885 5.026 19.889 1.00 94.12 74 TRP A C 1
ATOM 622 O O . TRP A 1 74 ? -18.595 4.378 18.885 1.00 94.12 74 TRP A O 1
ATOM 632 N N . GLY A 1 75 ? -19.425 6.245 19.832 1.00 95.56 75 GLY A N 1
ATOM 633 C CA . GLY A 1 75 ? -19.689 6.962 18.590 1.00 95.56 75 GLY A CA 1
ATOM 634 C C . GLY A 1 75 ? -18.397 7.353 17.881 1.00 95.56 75 GLY A C 1
ATOM 635 O O . GLY A 1 75 ? -18.238 7.030 16.704 1.00 95.56 75 GLY A O 1
ATOM 636 N N . ASP A 1 76 ? -17.450 7.961 18.600 1.00 96.69 76 ASP A N 1
ATOM 637 C CA . ASP A 1 76 ? -16.123 8.305 18.062 1.00 96.69 76 ASP A CA 1
ATOM 638 C C . ASP A 1 76 ? -15.387 7.066 17.546 1.00 96.69 76 ASP A C 1
ATOM 640 O O . ASP A 1 76 ? -14.837 7.058 16.442 1.00 96.69 76 ASP A O 1
ATOM 644 N N . LEU A 1 77 ? -15.421 5.986 18.330 1.00 96.25 77 LEU A N 1
ATOM 645 C CA . LEU A 1 77 ? -14.794 4.729 17.959 1.00 96.25 77 LEU A CA 1
ATOM 646 C C . LEU A 1 77 ? -15.428 4.116 16.705 1.00 96.25 77 LEU A C 1
ATOM 648 O O . LEU A 1 77 ? -14.713 3.686 15.800 1.00 96.25 77 LEU A O 1
ATOM 652 N N . LEU A 1 78 ? -16.758 4.046 16.646 1.00 96.50 78 LEU A N 1
ATOM 653 C CA . LEU A 1 78 ? -17.461 3.490 15.495 1.00 96.50 78 LEU A CA 1
ATOM 654 C C . LEU A 1 78 ? -17.229 4.345 14.245 1.00 96.50 78 LEU A C 1
ATOM 656 O O . LEU A 1 78 ? -16.959 3.803 13.177 1.00 96.50 78 LEU A O 1
ATOM 660 N N . LYS A 1 79 ? -17.276 5.673 14.379 1.00 97.31 79 LYS A N 1
ATOM 661 C CA . LYS A 1 79 ? -16.990 6.601 13.282 1.00 97.31 79 LYS A CA 1
ATOM 662 C C . LYS A 1 79 ? -15.584 6.379 12.727 1.00 97.31 79 LYS A C 1
ATOM 664 O O . LYS A 1 79 ? -15.431 6.252 11.515 1.00 97.31 79 LYS A O 1
ATOM 669 N N . TRP A 1 80 ? -14.584 6.265 13.599 1.00 97.88 80 TRP A N 1
ATOM 670 C CA . TRP A 1 80 ? -13.213 5.972 13.189 1.00 97.88 80 TRP A CA 1
ATOM 671 C C . TRP A 1 80 ? -13.100 4.610 12.490 1.00 97.88 80 TRP A C 1
ATOM 673 O O . TRP A 1 80 ? -12.548 4.538 11.395 1.00 97.88 80 TRP A O 1
ATOM 683 N N . GLN A 1 81 ? -13.701 3.550 13.047 1.00 97.31 81 GLN A N 1
ATOM 684 C CA . GLN A 1 81 ? -13.704 2.217 12.424 1.00 97.31 81 GLN A CA 1
ATOM 685 C C . GLN A 1 81 ? -14.383 2.197 11.044 1.00 97.31 81 GLN A C 1
ATOM 687 O O . GLN A 1 81 ? -14.020 1.387 10.200 1.00 97.31 81 GLN A O 1
ATOM 692 N N . LEU A 1 82 ? -15.354 3.077 10.786 1.00 97.00 82 LEU A N 1
ATOM 693 C CA . LEU A 1 82 ? -16.036 3.153 9.490 1.00 97.00 82 LEU A CA 1
ATOM 694 C C . LEU A 1 82 ? -15.303 4.018 8.454 1.00 97.00 82 LEU A C 1
ATOM 696 O O . LEU A 1 82 ? -15.533 3.837 7.261 1.00 97.00 82 LEU A O 1
ATOM 700 N N . GLN A 1 83 ? -14.452 4.958 8.879 1.00 97.56 83 GLN A N 1
ATOM 701 C CA . GLN A 1 83 ? -13.801 5.932 7.988 1.00 97.56 83 GLN A CA 1
ATOM 702 C C . GLN A 1 83 ? -12.307 5.659 7.775 1.00 97.56 83 GLN A C 1
ATOM 704 O O . GLN A 1 83 ? -11.801 5.782 6.661 1.00 97.56 83 GLN A O 1
ATOM 709 N N . GLU A 1 84 ? -11.590 5.287 8.833 1.00 97.25 84 GLU A N 1
ATOM 710 C CA . GLU A 1 84 ? -10.121 5.300 8.886 1.00 97.25 84 GLU A CA 1
ATOM 711 C C . GLU A 1 84 ? -9.546 4.091 9.632 1.00 97.25 84 GLU A C 1
ATOM 713 O O . GLU A 1 84 ? -8.489 4.183 10.251 1.00 97.25 84 GLU A O 1
ATOM 718 N N . ASN A 1 85 ? -10.265 2.971 9.596 1.00 96.38 85 ASN A N 1
ATOM 719 C CA . ASN A 1 85 ? -9.960 1.743 10.324 1.00 96.38 85 ASN A CA 1
ATOM 720 C C . ASN A 1 85 ? -8.484 1.295 10.245 1.00 96.38 85 ASN A C 1
ATOM 722 O O . ASN A 1 85 ? -7.693 1.748 9.412 1.00 96.38 85 ASN A O 1
ATOM 726 N N . ILE A 1 86 ? -8.127 0.314 11.075 1.00 95.69 86 ILE A N 1
ATOM 727 C CA . ILE A 1 86 ? -6.806 -0.321 11.026 1.00 95.69 86 ILE A CA 1
ATOM 728 C C . ILE A 1 86 ? -6.439 -0.788 9.599 1.00 95.69 86 ILE A C 1
ATOM 730 O O . ILE A 1 86 ? -7.318 -1.197 8.833 1.00 95.69 86 ILE A O 1
ATOM 734 N N . PRO A 1 87 ? -5.142 -0.779 9.228 1.00 95.81 87 PRO A N 1
ATOM 735 C CA . PRO A 1 87 ? -4.703 -1.315 7.944 1.00 95.81 87 PRO A CA 1
ATOM 736 C C . PRO A 1 87 ? -5.187 -2.755 7.747 1.00 95.81 87 PRO A C 1
ATOM 738 O O . PRO A 1 87 ? -5.182 -3.556 8.682 1.00 95.81 87 PRO A O 1
ATOM 741 N N . GLY A 1 88 ? -5.573 -3.098 6.521 1.00 93.62 88 GLY A N 1
ATOM 742 C CA . GLY A 1 88 ? -6.087 -4.423 6.178 1.00 93.62 88 GLY A CA 1
ATOM 743 C C . GLY A 1 88 ? -7.560 -4.657 6.511 1.00 93.62 88 GLY A C 1
ATOM 744 O O . GLY A 1 88 ? -8.045 -5.744 6.219 1.00 93.62 88 GLY A O 1
ATOM 745 N N . GLU A 1 89 ? -8.272 -3.666 7.052 1.00 95.06 89 GLU A N 1
ATOM 746 C CA . GLU A 1 89 ? -9.720 -3.714 7.273 1.00 95.06 89 GLU A CA 1
ATOM 747 C C . GLU A 1 89 ? -10.423 -2.598 6.497 1.00 95.06 89 GLU A C 1
ATOM 749 O O . GLU A 1 89 ? -9.855 -1.528 6.274 1.00 95.06 89 GLU A O 1
ATOM 754 N N . PHE A 1 90 ? -11.672 -2.830 6.089 1.00 95.69 90 PHE A N 1
ATOM 755 C CA . PHE A 1 90 ? -12.483 -1.829 5.390 1.00 95.69 90 PHE A CA 1
ATOM 756 C C . PHE A 1 90 ? -12.603 -0.530 6.221 1.00 95.69 90 PHE A C 1
ATOM 758 O O . PHE A 1 90 ? -12.779 -0.623 7.440 1.00 95.69 90 PHE A O 1
ATOM 765 N N . PRO A 1 91 ? -12.548 0.671 5.603 1.00 96.75 91 PRO A N 1
ATOM 766 C CA . PRO A 1 91 ? -12.455 0.951 4.159 1.00 96.75 91 PRO A CA 1
ATOM 767 C C . PRO A 1 91 ? -11.025 0.970 3.590 1.00 96.75 91 PRO A C 1
ATOM 769 O O . PRO A 1 91 ? -10.794 1.500 2.507 1.00 96.75 91 PRO A O 1
ATOM 772 N N . PHE A 1 92 ? -10.061 0.367 4.288 1.00 96.69 92 PHE A N 1
ATOM 773 C CA . PHE A 1 92 ? -8.658 0.238 3.880 1.00 96.69 92 PHE A CA 1
ATOM 774 C C . PHE A 1 92 ? -7.918 1.572 3.733 1.00 96.69 92 PHE A C 1
ATOM 776 O O . PHE A 1 92 ? -6.866 1.629 3.094 1.00 96.69 92 PHE A O 1
ATOM 783 N N . THR A 1 93 ? -8.425 2.634 4.365 1.00 97.62 93 THR A N 1
ATOM 784 C CA . THR A 1 93 ? -7.841 3.984 4.327 1.00 97.62 93 THR A CA 1
ATOM 785 C C . THR A 1 93 ? -6.383 3.989 4.780 1.00 97.62 93 THR A C 1
ATOM 787 O O . THR A 1 93 ? -5.541 4.629 4.157 1.00 97.62 93 THR A O 1
ATOM 790 N N . ALA A 1 94 ? -6.052 3.216 5.819 1.00 95.88 94 ALA A N 1
ATOM 791 C CA . ALA A 1 94 ? -4.688 3.094 6.332 1.00 95.88 94 ALA A CA 1
ATOM 792 C C . ALA A 1 94 ? -3.826 2.051 5.583 1.00 95.88 94 ALA A C 1
ATOM 794 O O . ALA A 1 94 ? -2.675 1.806 5.949 1.00 95.88 94 ALA A O 1
ATOM 795 N N . GLY A 1 95 ? -4.367 1.430 4.531 1.00 94.75 95 GLY A N 1
ATOM 796 C CA . GLY A 1 95 ? -3.700 0.434 3.701 1.00 94.75 95 GLY A CA 1
ATOM 797 C C . GLY A 1 95 ? -4.509 -0.852 3.548 1.00 94.75 95 GLY A C 1
ATOM 798 O O . GLY A 1 95 ? -5.279 -1.243 4.420 1.00 94.75 95 GLY A O 1
ATOM 799 N N . VAL A 1 96 ? -4.289 -1.550 2.434 1.00 93.81 96 VAL A N 1
ATOM 800 C CA . VAL A 1 96 ? -5.001 -2.797 2.087 1.00 93.81 96 VAL A CA 1
ATOM 801 C C . VAL A 1 96 ? -4.458 -4.046 2.789 1.00 93.81 96 VAL A C 1
ATOM 803 O O . VAL A 1 96 ? -5.077 -5.103 2.730 1.00 93.81 96 VAL A O 1
ATOM 806 N N . PHE A 1 97 ? -3.300 -3.949 3.446 1.00 90.50 97 PHE A N 1
ATOM 807 C CA . PHE A 1 97 ? -2.675 -5.057 4.168 1.00 90.50 97 PHE A CA 1
ATOM 808 C C . PHE A 1 97 ? -2.519 -4.716 5.655 1.00 90.50 97 PHE A C 1
ATOM 810 O O . PHE A 1 97 ? -2.199 -3.567 5.959 1.00 90.50 97 PHE A O 1
ATOM 817 N N . PRO A 1 98 ? -2.647 -5.699 6.572 1.00 90.56 98 PRO A N 1
ATOM 818 C CA . PRO A 1 98 ? -2.502 -5.463 8.012 1.00 90.56 98 PRO A CA 1
ATOM 819 C C . PRO A 1 98 ? -1.145 -4.904 8.436 1.00 90.56 98 PRO A C 1
ATOM 821 O O . PRO A 1 98 ? -1.060 -4.103 9.362 1.00 90.56 98 PRO A O 1
ATOM 824 N N . LEU A 1 99 ? -0.080 -5.336 7.757 1.00 89.12 99 LEU A N 1
ATOM 825 C CA . LEU A 1 99 ? 1.287 -4.865 7.942 1.00 89.12 99 LEU A CA 1
ATOM 826 C C . LEU A 1 99 ? 1.983 -4.788 6.579 1.00 89.12 99 LEU A C 1
ATOM 828 O O . LEU A 1 99 ? 1.670 -5.549 5.657 1.00 89.12 99 LEU A O 1
ATOM 832 N N . LYS A 1 100 ? 2.948 -3.872 6.454 1.00 83.88 100 LYS A N 1
ATOM 833 C CA . LYS A 1 100 ? 3.839 -3.807 5.286 1.00 83.88 100 LYS A CA 1
ATOM 834 C C . LYS A 1 100 ? 4.698 -5.074 5.226 1.00 83.88 100 LYS A C 1
ATOM 836 O O . LYS A 1 100 ? 5.063 -5.623 6.262 1.00 83.88 100 LYS A O 1
ATOM 841 N N . ARG A 1 101 ? 5.037 -5.527 4.015 1.00 77.31 101 ARG A N 1
ATOM 842 C CA . ARG A 1 101 ? 5.947 -6.666 3.838 1.00 77.31 101 ARG A CA 1
ATOM 843 C C . ARG A 1 101 ? 7.335 -6.323 4.368 1.00 77.31 101 ARG A C 1
ATOM 845 O O . ARG A 1 101 ? 7.848 -5.238 4.115 1.00 77.31 101 ARG A O 1
ATOM 852 N N . GLU A 1 102 ? 7.942 -7.278 5.054 1.00 73.31 102 GLU A N 1
ATOM 853 C CA . GLU A 1 102 ? 9.348 -7.210 5.440 1.00 73.31 102 GLU A CA 1
ATOM 854 C C . GLU A 1 102 ? 10.202 -7.729 4.269 1.00 73.31 102 GLU A C 1
ATOM 856 O O . GLU A 1 102 ? 9.917 -8.788 3.712 1.00 73.31 102 GLU A O 1
ATOM 861 N N . GLY A 1 103 ? 11.218 -6.964 3.857 1.00 68.44 103 GLY A N 1
ATOM 862 C CA . GLY A 1 103 ? 12.218 -7.386 2.862 1.00 68.44 103 GLY A CA 1
ATOM 863 C C . GLY A 1 103 ? 11.905 -7.109 1.383 1.00 68.44 103 GLY A C 1
ATOM 864 O O . GLY A 1 103 ? 12.793 -7.281 0.552 1.00 68.44 103 GLY A O 1
ATOM 865 N N . GLU A 1 104 ? 10.702 -6.645 1.035 1.00 67.69 104 GLU A N 1
ATOM 866 C CA . GLU A 1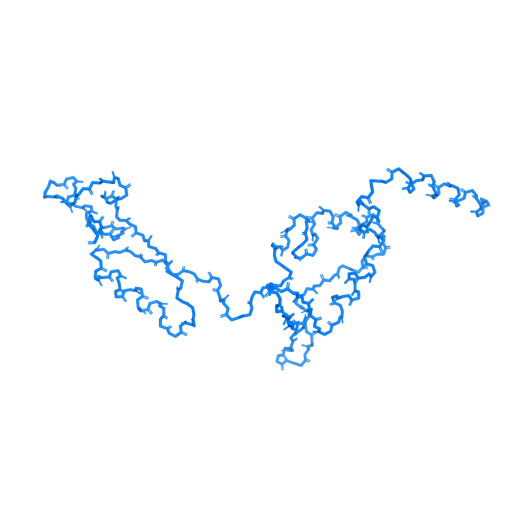 104 ? 10.380 -6.195 -0.328 1.00 67.69 104 GLU A CA 1
ATOM 867 C C . GLU A 1 104 ? 10.016 -4.708 -0.304 1.00 67.69 104 GLU A C 1
ATOM 869 O O . GLU A 1 104 ? 8.887 -4.333 0.020 1.00 67.69 104 GLU A O 1
ATOM 874 N N . ASP A 1 105 ? 10.992 -3.858 -0.624 1.00 73.19 105 ASP A N 1
ATOM 875 C CA . ASP A 1 105 ? 10.743 -2.435 -0.834 1.00 73.19 105 ASP A CA 1
ATOM 876 C C . ASP A 1 105 ? 9.783 -2.264 -2.034 1.00 73.19 105 ASP A C 1
ATOM 878 O O . ASP A 1 105 ? 9.966 -2.922 -3.067 1.00 73.19 105 ASP A O 1
ATOM 882 N N . PRO A 1 106 ? 8.734 -1.424 -1.936 1.00 74.62 106 PRO A N 1
ATOM 883 C CA . PRO A 1 106 ? 7.815 -1.186 -3.049 1.00 74.62 106 PRO A CA 1
ATOM 884 C C . PRO A 1 106 ? 8.485 -0.552 -4.277 1.00 74.62 106 PRO A C 1
ATOM 886 O O . PRO A 1 106 ? 7.855 -0.521 -5.340 1.00 74.62 106 PRO A O 1
ATOM 889 N N . THR A 1 107 ? 9.721 -0.057 -4.146 1.00 81.69 107 THR A N 1
ATOM 890 C CA . THR A 1 107 ? 10.472 0.608 -5.210 1.00 81.69 107 THR A CA 1
ATOM 891 C C . THR A 1 107 ? 10.454 -0.201 -6.508 1.00 81.69 107 THR A C 1
ATOM 893 O O . THR A 1 107 ? 10.772 -1.391 -6.554 1.00 81.69 107 THR A O 1
ATOM 896 N N . ARG A 1 108 ? 10.061 0.467 -7.595 1.00 86.50 108 ARG A N 1
ATOM 897 C CA . ARG A 1 108 ? 10.063 -0.078 -8.952 1.00 86.50 108 ARG A CA 1
ATOM 898 C C . ARG A 1 108 ? 10.800 0.898 -9.856 1.00 86.50 108 ARG A C 1
ATOM 900 O O . ARG A 1 108 ? 10.351 2.026 -10.044 1.00 86.50 108 ARG A O 1
ATOM 907 N N . MET A 1 109 ? 11.929 0.465 -10.403 1.00 86.38 109 MET A N 1
ATOM 908 C CA . MET A 1 109 ? 12.818 1.352 -11.150 1.00 86.38 109 MET A CA 1
ATOM 909 C C . MET A 1 109 ? 12.341 1.502 -12.593 1.00 86.38 109 MET A C 1
ATOM 911 O O . MET A 1 109 ? 12.220 0.512 -13.318 1.00 86.38 109 MET A O 1
ATOM 915 N N . PHE A 1 110 ? 12.074 2.745 -12.991 1.00 90.56 110 PHE A N 1
ATOM 916 C CA . PHE A 1 110 ? 11.663 3.105 -14.344 1.00 90.56 110 PHE A CA 1
ATOM 917 C C . PHE A 1 110 ? 12.882 3.284 -15.251 1.00 90.56 110 PHE A C 1
ATOM 919 O O . PHE A 1 110 ? 13.810 4.023 -14.908 1.00 90.56 110 PHE A O 1
ATOM 926 N N . ALA A 1 111 ? 12.898 2.595 -16.391 1.00 94.44 111 ALA A N 1
ATOM 927 C CA . ALA A 1 111 ? 13.933 2.746 -17.406 1.00 94.44 111 ALA A CA 1
ATOM 928 C C . ALA A 1 111 ? 13.407 2.424 -18.810 1.00 94.44 111 ALA A C 1
ATOM 930 O O . ALA A 1 111 ? 12.558 1.555 -18.994 1.00 94.44 111 ALA A O 1
ATOM 931 N N . GLY A 1 112 ? 13.959 3.115 -19.799 1.00 94.88 112 GLY A N 1
ATOM 932 C CA . GLY A 1 112 ? 13.661 2.925 -21.212 1.00 94.88 112 GLY A CA 1
ATOM 933 C C . GLY A 1 112 ? 14.253 4.078 -22.000 1.00 94.88 112 GLY A C 1
ATOM 934 O O . GLY A 1 112 ? 13.824 5.215 -21.838 1.00 94.88 112 GLY A O 1
ATOM 935 N N . GLU A 1 113 ? 15.293 3.800 -22.776 1.00 96.44 113 GLU A N 1
ATOM 936 C CA . GLU A 1 113 ? 15.961 4.784 -23.628 1.00 96.44 113 GLU A CA 1
ATOM 937 C C . GLU A 1 113 ? 16.807 4.062 -24.683 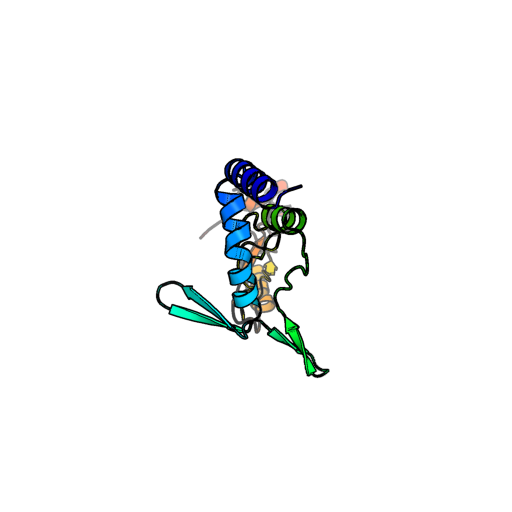1.00 96.44 113 GLU A C 1
ATOM 939 O O . GLU A 1 113 ? 17.601 3.169 -24.360 1.00 96.44 113 GLU A O 1
ATOM 944 N N . GLY A 1 114 ? 16.687 4.489 -25.938 1.00 96.81 114 GLY A N 1
ATOM 945 C CA . GLY A 1 114 ? 17.427 3.937 -27.065 1.00 96.81 114 GLY A CA 1
ATOM 946 C C . GLY A 1 114 ? 16.986 2.515 -27.408 1.00 96.81 114 GLY A C 1
ATOM 947 O O . GLY A 1 114 ? 15.802 2.188 -27.386 1.00 96.81 114 GLY A O 1
ATOM 948 N N . GLY A 1 115 ? 17.954 1.661 -27.740 1.00 97.06 115 GLY A N 1
ATOM 949 C CA . GLY A 1 115 ? 17.705 0.251 -28.040 1.00 97.06 115 GLY A CA 1
ATOM 950 C C . GLY A 1 115 ? 17.568 -0.648 -26.798 1.00 97.06 115 GLY A C 1
ATOM 951 O O . GLY A 1 115 ? 17.893 -0.228 -25.671 1.00 97.06 115 GLY A O 1
ATOM 952 N N . PRO A 1 116 ? 17.142 -1.910 -26.999 1.00 96.94 116 PRO A N 1
ATOM 953 C CA . PRO A 1 116 ? 16.997 -2.910 -25.941 1.00 96.94 116 PRO A CA 1
ATOM 954 C C . PRO A 1 116 ? 18.257 -3.067 -25.079 1.00 96.94 116 PRO A C 1
ATOM 956 O O . PRO A 1 116 ? 18.172 -3.156 -23.855 1.00 96.94 116 PRO A O 1
ATOM 959 N N . GLU A 1 117 ? 19.448 -3.025 -25.676 1.00 97.56 117 GLU A N 1
ATOM 960 C CA . GLU A 1 117 ? 20.728 -3.256 -24.999 1.00 97.56 117 GLU A CA 1
ATOM 961 C C . GLU A 1 117 ? 21.073 -2.132 -24.018 1.00 97.56 117 GLU A C 1
ATOM 963 O O . GLU A 1 117 ? 21.651 -2.363 -22.950 1.00 97.56 117 GLU A O 1
ATOM 968 N N . ARG A 1 118 ? 20.744 -0.881 -24.365 1.00 97.19 118 ARG A N 1
ATOM 969 C CA . ARG A 1 118 ? 20.954 0.275 -23.480 1.00 97.19 118 ARG A CA 1
ATOM 970 C C . ARG A 1 118 ? 19.996 0.214 -22.295 1.00 97.19 118 ARG A C 1
ATOM 972 O O . ARG A 1 118 ? 20.430 0.356 -21.151 1.00 97.19 118 ARG A O 1
ATOM 979 N N . THR A 1 119 ? 18.729 -0.081 -22.562 1.00 97.56 119 THR A N 1
ATOM 980 C CA . THR A 1 119 ? 17.705 -0.223 -21.521 1.00 97.56 119 THR A CA 1
ATOM 981 C C . THR A 1 119 ? 18.004 -1.406 -20.594 1.00 97.56 119 THR A C 1
ATOM 983 O O . THR A 1 119 ? 17.932 -1.263 -19.373 1.00 97.56 119 THR A O 1
ATOM 986 N N . ASN A 1 120 ? 18.469 -2.538 -21.132 1.00 97.44 120 ASN A N 1
ATOM 987 C CA . ASN A 1 120 ? 18.874 -3.693 -20.333 1.00 97.44 120 ASN A CA 1
ATOM 988 C C . ASN A 1 120 ? 20.067 -3.379 -19.413 1.00 97.44 120 ASN A C 1
ATOM 990 O O . ASN A 1 120 ? 20.038 -3.693 -18.221 1.00 97.44 120 ASN A O 1
ATOM 994 N N . ARG A 1 121 ? 21.096 -2.681 -19.919 1.00 97.25 121 ARG A N 1
ATOM 995 C CA . ARG A 1 121 ? 22.214 -2.202 -19.084 1.00 97.25 121 ARG A CA 1
ATOM 996 C C . ARG A 1 121 ? 21.725 -1.326 -17.931 1.00 97.25 121 ARG A C 1
ATOM 998 O O . ARG A 1 121 ? 22.179 -1.493 -16.798 1.00 97.25 121 ARG A O 1
ATOM 1005 N N . ARG A 1 122 ? 20.761 -0.436 -18.191 1.00 96.69 122 ARG A N 1
ATOM 1006 C CA . ARG A 1 122 ? 20.147 0.396 -17.152 1.00 96.69 122 ARG A CA 1
ATOM 1007 C C . ARG A 1 122 ? 19.389 -0.446 -16.125 1.00 96.69 122 ARG A C 1
ATOM 1009 O O . ARG A 1 122 ? 19.557 -0.188 -14.937 1.00 96.69 122 ARG A O 1
ATOM 1016 N N . PHE A 1 123 ? 18.625 -1.459 -16.538 1.00 96.88 123 PHE A N 1
ATOM 1017 C CA . PHE A 1 123 ? 17.938 -2.364 -15.609 1.00 96.88 123 PHE A CA 1
ATOM 1018 C C . PHE A 1 123 ? 18.895 -3.122 -14.693 1.00 96.88 123 PHE A C 1
ATOM 1020 O O . PHE A 1 123 ? 18.655 -3.200 -13.485 1.00 96.88 123 PHE A O 1
ATOM 1027 N N . HIS A 1 124 ? 20.000 -3.638 -15.233 1.00 95.12 124 HIS A N 1
ATOM 1028 C CA . HIS A 1 124 ? 21.029 -4.260 -14.408 1.00 95.12 124 HIS A CA 1
ATOM 1029 C C . HIS A 1 124 ? 21.594 -3.271 -13.397 1.00 95.12 124 HIS A C 1
ATOM 1031 O O . HIS A 1 124 ? 21.627 -3.593 -12.217 1.00 95.12 124 HIS A O 1
ATOM 1037 N N . TYR A 1 125 ? 21.944 -2.061 -13.836 1.00 95.19 125 TYR A N 1
ATOM 1038 C CA . TYR A 1 125 ? 22.494 -1.025 -12.968 1.00 95.19 125 TYR A CA 1
ATOM 1039 C C . TYR A 1 125 ? 21.543 -0.615 -11.830 1.00 95.19 125 TYR A C 1
ATOM 1041 O O . TYR A 1 125 ? 21.950 -0.574 -10.673 1.00 95.19 125 TYR A O 1
ATOM 1049 N N . VAL A 1 126 ? 20.266 -0.340 -12.124 1.00 92.88 126 VAL A N 1
ATOM 1050 C CA . VAL A 1 126 ? 19.305 0.128 -11.100 1.00 92.88 126 VAL A CA 1
ATOM 1051 C C . VAL A 1 126 ? 18.875 -0.960 -10.123 1.00 92.88 126 VAL A C 1
ATOM 1053 O O . VAL A 1 126 ? 18.338 -0.638 -9.068 1.00 92.88 126 VAL A O 1
ATOM 1056 N N . SER A 1 127 ? 19.084 -2.233 -10.464 1.00 92.38 127 SER A N 1
ATOM 1057 C CA . SER A 1 127 ? 18.717 -3.370 -9.616 1.00 92.38 127 SER A CA 1
ATOM 1058 C C . SER A 1 127 ? 19.900 -3.979 -8.854 1.00 92.38 127 SER A C 1
ATOM 1060 O O . SER A 1 127 ? 19.716 -4.984 -8.164 1.00 92.38 127 SER A O 1
ATOM 1062 N N . ILE A 1 128 ? 21.102 -3.390 -8.938 1.00 92.88 128 ILE A N 1
ATOM 1063 C CA . ILE A 1 128 ? 22.282 -3.853 -8.189 1.00 92.88 128 ILE A CA 1
ATOM 1064 C C . ILE A 1 128 ? 21.969 -3.871 -6.690 1.00 92.88 128 ILE A C 1
ATOM 1066 O O . ILE A 1 128 ? 21.471 -2.895 -6.133 1.00 92.88 128 ILE A O 1
ATOM 1070 N N . GLY A 1 129 ? 22.269 -4.997 -6.040 1.00 88.25 129 GLY A N 1
ATOM 1071 C CA . GLY A 1 129 ? 22.124 -5.163 -4.592 1.00 88.25 129 GLY A CA 1
ATOM 1072 C C . GLY A 1 129 ? 20.683 -5.288 -4.088 1.00 88.25 129 GLY A C 1
ATOM 1073 O O . GLY A 1 129 ? 20.490 -5.518 -2.897 1.00 88.25 129 GLY A O 1
ATOM 1074 N N . GLN A 1 130 ? 19.670 -5.183 -4.955 1.00 87.06 130 GLN A N 1
ATOM 1075 C CA . GLN A 1 130 ? 18.281 -5.375 -4.545 1.00 87.06 130 GLN A CA 1
ATOM 1076 C C . GLN A 1 130 ? 17.942 -6.874 -4.484 1.00 87.06 130 GLN A C 1
ATOM 1078 O O . GLN A 1 130 ? 18.169 -7.589 -5.465 1.00 87.06 130 GLN A O 1
ATOM 1083 N N . PRO A 1 131 ? 17.356 -7.368 -3.377 1.00 85.38 131 PRO A N 1
ATOM 1084 C CA . PRO A 1 131 ? 16.992 -8.780 -3.244 1.00 85.38 131 PRO A CA 1
ATOM 1085 C C . PRO A 1 131 ? 15.870 -9.188 -4.211 1.00 85.38 131 PRO A C 1
ATOM 1087 O O . PRO A 1 131 ? 15.807 -10.340 -4.635 1.00 85.38 131 PRO A O 1
ATOM 1090 N N . ALA A 1 132 ? 15.006 -8.241 -4.594 1.00 85.12 132 ALA A N 1
ATOM 1091 C CA . ALA A 1 132 ? 13.936 -8.429 -5.567 1.00 85.12 132 ALA A CA 1
ATOM 1092 C C . ALA A 1 132 ? 14.096 -7.450 -6.739 1.00 85.12 132 ALA A C 1
ATOM 1094 O O . ALA A 1 132 ? 14.188 -6.241 -6.543 1.00 85.12 132 ALA A O 1
ATOM 1095 N N . LYS A 1 133 ? 14.093 -7.962 -7.975 1.00 88.44 133 LYS A N 1
ATOM 1096 C CA . LYS A 1 133 ? 14.244 -7.147 -9.192 1.00 88.44 133 LYS A CA 1
ATOM 1097 C C . LYS A 1 133 ? 12.874 -6.731 -9.729 1.00 88.44 133 LYS A C 1
ATOM 1099 O O . LYS A 1 133 ? 12.219 -7.495 -10.434 1.00 88.44 133 LYS A O 1
ATOM 1104 N N . ARG A 1 134 ? 12.433 -5.515 -9.392 1.00 89.25 134 ARG A N 1
ATOM 1105 C CA . ARG A 1 134 ? 11.144 -4.940 -9.821 1.00 89.25 134 ARG A CA 1
ATOM 1106 C C . ARG A 1 134 ? 11.372 -3.870 -10.888 1.00 89.25 134 ARG A C 1
ATOM 1108 O O . ARG A 1 134 ? 11.629 -2.708 -10.579 1.00 89.25 134 ARG A O 1
ATOM 1115 N N . LEU A 1 135 ? 11.286 -4.272 -12.152 1.00 93.62 135 LEU A N 1
ATOM 1116 C CA . LEU A 1 135 ? 11.540 -3.395 -13.299 1.00 93.62 135 LEU A CA 1
ATOM 1117 C C . LEU A 1 135 ? 10.245 -2.724 -13.789 1.00 93.62 135 LEU A C 1
ATOM 1119 O O . LEU A 1 135 ? 9.141 -3.240 -13.571 1.00 93.62 135 LEU A O 1
ATOM 1123 N N . SER A 1 136 ? 10.386 -1.556 -14.415 1.00 95.94 136 SER A N 1
ATOM 1124 C CA . SER A 1 136 ? 9.322 -0.846 -15.129 1.00 95.94 136 SER A CA 1
ATOM 1125 C C . SER A 1 136 ? 9.877 -0.287 -16.434 1.00 95.94 136 SER A C 1
ATOM 1127 O O . SER A 1 136 ? 10.821 0.505 -16.407 1.00 95.94 136 SER A O 1
ATOM 1129 N N . THR A 1 137 ? 9.313 -0.716 -17.559 1.00 97.50 137 THR A N 1
ATOM 1130 C CA . THR A 1 137 ? 9.809 -0.387 -18.899 1.00 97.50 137 THR A CA 1
ATOM 1131 C C . THR A 1 137 ? 9.057 0.806 -19.481 1.00 97.50 137 THR A C 1
ATOM 1133 O O . THR A 1 137 ? 7.828 0.825 -19.463 1.00 97.50 137 THR A O 1
ATOM 1136 N N . ALA A 1 138 ? 9.791 1.784 -20.011 1.00 97.69 138 ALA A N 1
ATOM 1137 C CA . ALA A 1 138 ? 9.250 2.903 -20.782 1.00 97.69 138 ALA A CA 1
ATOM 1138 C C . ALA A 1 138 ? 9.469 2.647 -22.276 1.00 97.69 138 ALA A C 1
ATOM 1140 O O . ALA A 1 138 ? 10.611 2.430 -22.670 1.00 97.69 138 ALA A O 1
ATOM 1141 N N . PHE A 1 139 ? 8.426 2.687 -23.099 1.00 98.38 139 PHE A N 1
ATOM 1142 C CA . PHE A 1 139 ? 8.532 2.486 -24.550 1.00 98.38 139 PHE A CA 1
ATOM 1143 C C . PHE A 1 139 ? 8.590 3.820 -25.291 1.00 98.38 139 PHE A C 1
ATOM 1145 O O . PHE A 1 139 ? 8.025 4.809 -24.823 1.00 98.38 139 PHE A O 1
ATOM 1152 N N . ASP A 1 140 ? 9.304 3.858 -26.417 1.00 98.00 140 ASP A N 1
ATOM 1153 C CA . ASP A 1 140 ? 9.343 5.046 -27.269 1.00 98.00 140 ASP A CA 1
ATOM 1154 C C . ASP A 1 140 ? 7.988 5.280 -27.955 1.00 98.00 140 ASP A C 1
ATOM 1156 O O . ASP A 1 140 ? 7.117 4.410 -28.005 1.00 98.00 140 ASP A O 1
ATOM 1160 N N . SER A 1 141 ? 7.787 6.484 -28.493 1.00 97.75 141 SER A N 1
ATOM 1161 C CA . SER A 1 141 ? 6.51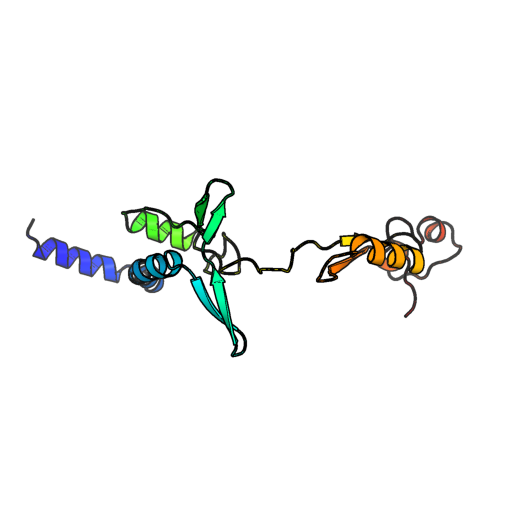0 6.807 -29.145 1.00 97.75 141 SER A CA 1
ATOM 1162 C C . SER A 1 141 ? 6.212 5.936 -30.372 1.00 97.75 141 SER A C 1
ATOM 1164 O O . SER A 1 141 ? 5.048 5.719 -30.671 1.00 97.75 141 SER A O 1
ATOM 1166 N N . VAL A 1 142 ? 7.226 5.409 -31.062 1.00 98.00 142 VAL A N 1
ATOM 1167 C CA . VAL A 1 142 ? 7.032 4.546 -32.238 1.00 98.00 142 VAL A CA 1
ATOM 1168 C C . VAL A 1 142 ? 6.431 3.201 -31.806 1.00 98.00 142 VAL A C 1
ATOM 1170 O O . VAL A 1 142 ? 5.359 2.824 -32.277 1.00 98.00 142 VAL A O 1
ATOM 1173 N N . THR A 1 143 ? 7.026 2.563 -30.793 1.00 98.00 143 THR A N 1
ATOM 1174 C CA . THR A 1 143 ? 6.534 1.316 -30.184 1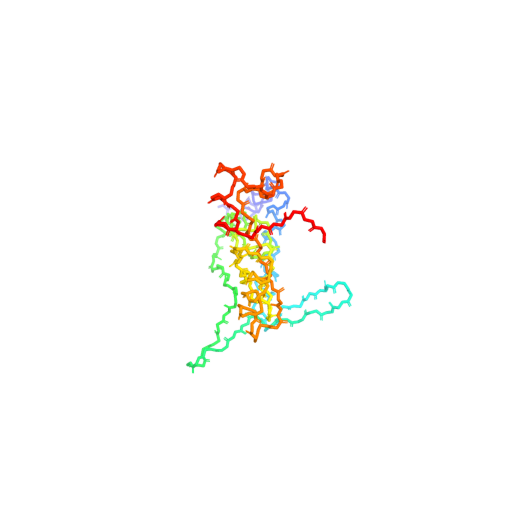.00 98.00 143 THR A CA 1
ATOM 1175 C C . THR A 1 143 ? 5.159 1.501 -29.538 1.00 98.00 143 THR A C 1
ATOM 1177 O O . THR A 1 143 ? 4.282 0.653 -29.686 1.00 98.00 143 THR A O 1
ATOM 1180 N N . LEU A 1 144 ? 4.930 2.616 -28.828 1.00 97.94 144 LEU A N 1
ATOM 1181 C CA . LEU A 1 144 ? 3.645 2.893 -28.165 1.00 97.94 144 LEU A CA 1
ATOM 1182 C C . LEU A 1 144 ? 2.467 3.003 -29.142 1.00 97.94 144 LEU A C 1
ATOM 1184 O O . LEU A 1 144 ? 1.332 2.749 -28.743 1.00 97.94 144 LEU A O 1
ATOM 1188 N N . TYR A 1 145 ? 2.731 3.383 -30.392 1.00 97.75 145 TYR A N 1
ATOM 1189 C CA . TYR A 1 145 ? 1.724 3.475 -31.448 1.00 97.75 145 TYR A CA 1
ATOM 1190 C C . TYR A 1 145 ? 1.650 2.214 -32.325 1.00 97.75 145 TYR A C 1
ATOM 1192 O O . TYR A 1 145 ? 0.844 2.177 -33.248 1.00 97.75 145 TYR A O 1
ATOM 1200 N N . GLY A 1 146 ? 2.423 1.166 -32.011 1.00 97.50 146 GLY A N 1
ATOM 1201 C CA . GLY A 1 146 ? 2.396 -0.108 -32.736 1.00 97.50 146 GLY A CA 1
ATOM 1202 C C . GLY A 1 146 ? 3.033 -0.051 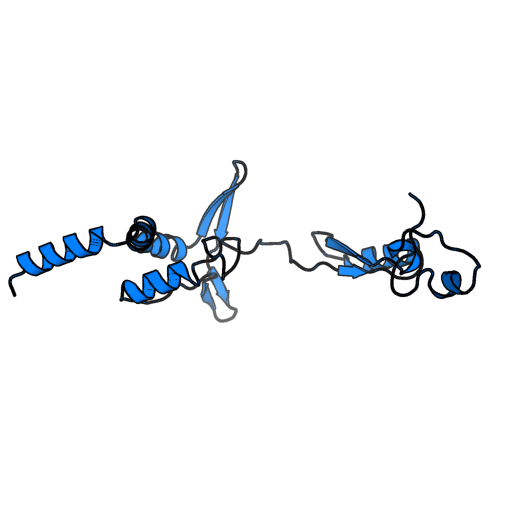-34.125 1.00 97.50 146 GLY A C 1
ATOM 1203 O O . GLY A 1 146 ? 2.672 -0.850 -34.983 1.00 97.50 146 GLY A O 1
ATOM 1204 N N . GLU A 1 147 ? 3.943 0.897 -34.347 1.00 97.69 147 GLU A N 1
ATOM 1205 C CA . GLU A 1 147 ? 4.649 1.080 -35.615 1.00 97.69 147 GLU A CA 1
ATOM 1206 C C . GLU A 1 147 ? 6.062 0.489 -35.549 1.00 97.69 147 GLU A C 1
ATOM 1208 O O . GLU A 1 147 ? 6.706 0.496 -34.497 1.00 97.69 147 GLU A O 1
ATOM 1213 N N . ASP A 1 148 ? 6.573 0.046 -36.697 1.00 98.06 148 ASP A N 1
ATOM 1214 C CA . ASP A 1 148 ? 7.971 -0.359 -36.835 1.00 98.06 148 ASP A CA 1
ATOM 1215 C C . ASP A 1 148 ? 8.889 0.868 -37.017 1.00 98.06 148 ASP A C 1
ATOM 1217 O O . ASP A 1 148 ? 8.505 1.871 -37.635 1.00 98.06 148 ASP A O 1
ATOM 1221 N N . PRO A 1 149 ? 10.143 0.819 -36.527 1.00 97.50 149 PRO A N 1
ATOM 1222 C CA . PRO A 1 149 ? 11.118 1.869 -36.785 1.00 97.50 149 PRO A CA 1
ATOM 1223 C C . PRO A 1 149 ? 11.426 1.961 -38.286 1.00 97.50 149 PRO A C 1
ATOM 1225 O O . PRO A 1 149 ? 11.711 0.967 -38.950 1.00 97.50 149 PRO A O 1
ATOM 1228 N N . ALA A 1 150 ? 11.427 3.181 -38.823 1.00 97.25 150 ALA A N 1
ATOM 1229 C CA . ALA A 1 150 ? 11.631 3.434 -40.246 1.00 97.25 150 ALA A CA 1
ATOM 1230 C C . ALA A 1 150 ? 12.505 4.671 -40.491 1.00 97.25 150 ALA A C 1
ATOM 1232 O O . ALA A 1 150 ? 12.567 5.582 -39.667 1.00 97.25 150 ALA A O 1
ATOM 1233 N N . HIS A 1 151 ? 13.134 4.743 -41.671 1.00 97.25 151 HIS A N 1
ATOM 1234 C CA . HIS A 1 151 ? 13.945 5.896 -42.100 1.00 97.25 151 HIS A CA 1
ATOM 1235 C C . HIS A 1 151 ? 13.124 7.157 -42.411 1.00 97.25 151 HIS A C 1
ATOM 1237 O O . HIS A 1 151 ? 13.697 8.228 -42.615 1.00 97.25 151 HIS A O 1
ATOM 1243 N N . ARG A 1 152 ? 11.788 7.048 -42.467 1.00 96.44 152 ARG A N 1
ATOM 1244 C CA . ARG A 1 152 ? 10.902 8.190 -42.713 1.0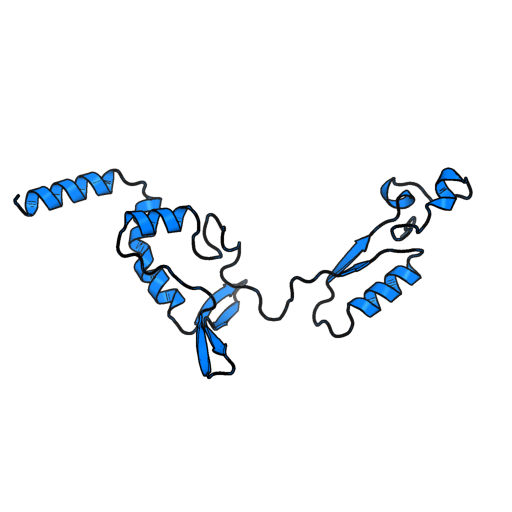0 96.44 152 ARG A CA 1
ATOM 1245 C C . ARG A 1 152 ? 11.115 9.232 -41.598 1.00 96.44 152 ARG A C 1
ATOM 1247 O O . ARG A 1 152 ? 11.065 8.853 -40.428 1.00 96.44 152 ARG A O 1
ATOM 1254 N N . PRO A 1 153 ? 11.382 10.516 -41.906 1.00 95.81 153 PRO A N 1
ATOM 1255 C CA . PRO A 1 153 ? 11.842 11.484 -40.901 1.00 95.81 153 PRO A CA 1
ATOM 1256 C C . PRO A 1 153 ? 10.914 11.689 -39.692 1.00 95.81 153 PRO A C 1
ATOM 1258 O O . PRO A 1 153 ? 11.385 11.949 -38.587 1.00 95.81 153 PRO A O 1
ATOM 1261 N N . ASP A 1 154 ? 9.604 11.548 -39.884 1.00 93.44 154 ASP A N 1
ATOM 1262 C CA . ASP A 1 154 ? 8.573 11.636 -38.842 1.00 93.44 154 ASP A CA 1
ATOM 1263 C C . ASP A 1 154 ? 8.600 10.471 -37.834 1.00 93.44 154 ASP A C 1
ATOM 1265 O O . ASP A 1 154 ? 8.080 10.627 -36.723 1.00 93.44 154 ASP A O 1
ATOM 1269 N N . ILE A 1 155 ? 9.201 9.335 -38.213 1.00 96.56 155 ILE A N 1
ATOM 1270 C CA . ILE A 1 155 ? 9.430 8.150 -37.375 1.00 96.56 155 ILE A CA 1
ATOM 1271 C C . ILE A 1 155 ? 10.869 8.160 -36.853 1.00 96.56 155 ILE A C 1
ATOM 1273 O O . ILE A 1 155 ? 11.077 8.101 -35.644 1.00 96.56 155 ILE A O 1
ATOM 1277 N N . TYR A 1 156 ? 11.860 8.303 -37.739 1.00 97.31 156 TYR A N 1
ATOM 1278 C CA . TYR A 1 156 ? 13.283 8.161 -37.415 1.00 97.31 156 TYR A CA 1
ATOM 1279 C C . TYR A 1 156 ? 13.730 9.058 -36.255 1.00 97.31 156 TYR A C 1
ATOM 1281 O O . TYR A 1 156 ? 14.416 8.604 -35.345 1.00 97.31 156 TYR A O 1
ATOM 1289 N N . GLY A 1 157 ? 13.281 10.319 -36.233 1.00 96.06 157 GLY A N 1
ATOM 1290 C CA . GLY A 1 157 ? 13.613 11.261 -35.159 1.00 96.06 157 GLY A CA 1
ATOM 1291 C C . GLY A 1 157 ? 13.018 10.910 -33.788 1.00 96.06 157 GLY A C 1
ATOM 1292 O O . GLY A 1 157 ? 13.348 11.558 -32.796 1.00 96.06 157 GLY A O 1
ATOM 1293 N N . LYS A 1 158 ? 12.135 9.911 -33.710 1.00 97.00 158 LYS A N 1
ATOM 1294 C CA . LYS A 1 158 ? 11.444 9.483 -32.486 1.00 97.00 158 LYS A CA 1
ATOM 1295 C C . LYS A 1 158 ? 11.891 8.108 -31.988 1.00 97.00 158 LYS A C 1
ATOM 1297 O O . LYS A 1 158 ? 11.634 7.795 -30.827 1.00 97.00 158 LYS A O 1
ATOM 1302 N N . VAL A 1 159 ? 12.544 7.312 -32.837 1.00 97.88 159 VAL A N 1
ATOM 1303 C CA . VAL A 1 159 ? 12.999 5.956 -32.499 1.00 97.88 159 VAL A CA 1
ATOM 1304 C C . VAL A 1 159 ? 13.992 6.011 -31.335 1.00 97.88 159 VAL A C 1
ATOM 1306 O O . VAL A 1 159 ? 15.012 6.694 -31.403 1.00 97.88 159 VAL A O 1
ATOM 1309 N N . GLY A 1 160 ? 13.690 5.294 -30.254 1.00 96.56 160 GLY A N 1
ATOM 1310 C CA . GLY A 1 160 ? 14.510 5.215 -29.043 1.00 96.56 160 GLY A CA 1
ATOM 1311 C C . GLY A 1 160 ? 14.550 6.497 -28.200 1.00 96.56 160 GLY A C 1
ATOM 1312 O O . GLY A 1 160 ? 15.286 6.554 -27.213 1.00 96.56 160 GLY A O 1
ATOM 1313 N N . ASN A 1 161 ? 13.777 7.526 -28.556 1.00 96.38 161 ASN A N 1
ATOM 1314 C CA . ASN A 1 161 ? 13.646 8.741 -27.759 1.00 96.38 161 ASN A CA 1
ATOM 1315 C C . ASN A 1 161 ? 12.501 8.595 -26.755 1.00 96.38 161 ASN A C 1
ATOM 1317 O O . ASN A 1 161 ? 11.429 8.083 -27.075 1.00 96.38 161 ASN A O 1
ATOM 1321 N N . SER A 1 162 ? 12.735 9.063 -25.525 1.00 95.88 162 SER A N 1
ATOM 1322 C CA . SER A 1 162 ? 11.765 8.998 -24.419 1.00 95.88 162 SER A CA 1
ATOM 1323 C C . SER A 1 162 ? 11.286 7.582 -24.055 1.00 95.88 162 SER A C 1
ATOM 1325 O O . SER A 1 162 ? 10.296 7.438 -23.342 1.00 95.88 162 SER A O 1
ATOM 1327 N N . GLY A 1 163 ? 11.995 6.547 -24.503 1.00 97.44 163 GLY A N 1
ATOM 1328 C CA . GLY A 1 163 ? 11.669 5.155 -24.236 1.00 97.44 163 GLY A CA 1
ATOM 1329 C C . GLY A 1 163 ? 12.553 4.194 -25.027 1.00 97.44 163 GLY A C 1
ATOM 1330 O O . GLY A 1 163 ? 13.387 4.616 -25.828 1.00 97.44 163 GLY A O 1
ATOM 1331 N N . VAL A 1 164 ? 12.398 2.897 -24.772 1.00 98.25 164 VAL A N 1
ATOM 1332 C CA . VAL A 1 164 ? 13.057 1.840 -25.541 1.00 98.25 164 VAL A CA 1
ATOM 1333 C C . VAL A 1 164 ? 12.285 1.554 -26.828 1.00 98.25 164 VAL A C 1
ATOM 1335 O O . VAL A 1 164 ? 11.057 1.481 -26.797 1.00 98.25 164 VAL A O 1
ATOM 1338 N N . SER A 1 165 ? 13.000 1.375 -27.938 1.00 98.25 165 SER A N 1
ATOM 1339 C CA . SER A 1 165 ? 12.417 0.907 -29.199 1.00 98.25 165 SER A CA 1
ATOM 1340 C C . SER A 1 165 ? 12.370 -0.623 -29.226 1.00 98.25 165 SER A C 1
ATOM 1342 O O . SER A 1 165 ? 13.418 -1.266 -29.131 1.00 98.25 165 SER A O 1
ATOM 1344 N N . ILE A 1 166 ? 11.169 -1.203 -29.313 1.00 98.00 166 ILE A N 1
ATOM 1345 C CA . ILE A 1 166 ? 10.931 -2.654 -29.378 1.00 98.00 166 ILE A CA 1
ATOM 1346 C C . ILE A 1 166 ? 9.947 -2.929 -30.512 1.00 98.00 166 ILE A C 1
ATOM 1348 O O . ILE A 1 166 ? 8.783 -2.561 -30.406 1.00 98.00 166 ILE A O 1
ATOM 1352 N N . ALA A 1 167 ? 10.401 -3.608 -31.564 1.00 97.69 167 ALA A N 1
ATOM 1353 C CA . ALA A 1 167 ? 9.563 -3.931 -32.724 1.00 97.69 167 ALA A CA 1
ATOM 1354 C C . ALA A 1 167 ? 9.397 -5.448 -32.953 1.00 97.69 167 ALA A C 1
ATOM 1356 O O . ALA A 1 167 ? 8.490 -5.886 -33.651 1.00 97.69 167 ALA A O 1
ATOM 1357 N N . THR A 1 168 ? 10.254 -6.276 -32.343 1.00 96.19 168 THR A N 1
ATOM 1358 C CA . THR A 1 168 ? 10.272 -7.738 -32.524 1.00 96.19 168 THR A CA 1
ATOM 1359 C C . THR A 1 168 ? 10.491 -8.473 -31.198 1.00 96.19 168 THR A C 1
ATOM 1361 O O . THR A 1 168 ? 10.880 -7.856 -30.203 1.00 96.19 168 THR A O 1
ATOM 1364 N N . VAL A 1 169 ? 10.234 -9.790 -31.198 1.00 92.38 169 VAL A N 1
ATOM 1365 C CA . VAL A 1 169 ? 10.464 -10.712 -30.062 1.00 92.38 169 VAL A CA 1
ATOM 1366 C C . VAL A 1 169 ? 11.948 -10.994 -29.854 1.00 92.38 169 VAL A C 1
ATOM 1368 O O . VAL A 1 169 ? 12.661 -11.120 -30.874 1.00 92.38 169 VAL A O 1
#

Sequence (169 aa):
MQINELKKRYDQLIKQLHPDAKKLMEQWAAVLKKYNDDFFEFNVRGKKIKQALTYQSLSGTKISKVYLPKYKDWGDLLKWQLQENIPGEFPFTAGVFPLKREGEDPTRMFAGEGGPERTNRRFHYVSIGQPAKRLSTAFDSVTLYGEDPAHRPDIYGKVGNSGVSIATV